Protein AF-H3SHQ4-F1 (afdb_monomer)

InterPro domains:
  IPR018540 Aspartyl-phosphate phosphatase Spo0E-like [PF09388] (24-66)
  IPR036638 Helix-loop-helix DNA-binding domain superfamily [G3DSA:4.10.280.10] (22-69)
  IPR037208 Aspartyl-phosphate phosphatase Spo0E-like superfamily [SSF140500] (24-66)

pLDDT: mean 78.0, std 22.47, range [35.19, 97.75]

Structure (mmCIF, N/CA/C/O backbone):
data_AF-H3SHQ4-F1
#
_entry.id   AF-H3SHQ4-F1
#
loop_
_atom_site.group_PDB
_atom_site.id
_atom_site.type_symbol
_atom_sit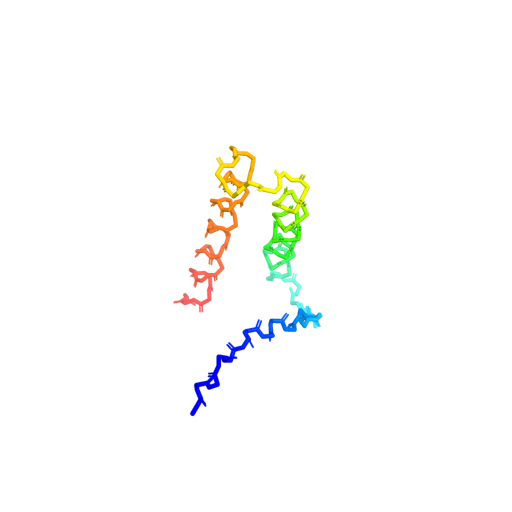e.label_atom_id
_atom_site.label_alt_id
_atom_site.label_comp_id
_atom_site.label_asym_id
_atom_site.label_entity_id
_atom_site.label_seq_id
_atom_site.pdbx_PDB_ins_code
_atom_site.Cartn_x
_atom_site.Cartn_y
_atom_site.Cartn_z
_atom_site.occupancy
_atom_site.B_iso_or_equiv
_atom_site.auth_seq_id
_atom_site.auth_comp_id
_atom_site.auth_asym_id
_atom_site.auth_atom_id
_atom_site.pdbx_PDB_model_num
ATOM 1 N N . MET A 1 1 ? 16.296 -9.114 35.169 1.00 35.19 1 MET A N 1
ATOM 2 C CA . MET A 1 1 ? 14.982 -8.508 34.862 1.00 35.19 1 MET A CA 1
ATOM 3 C C . MET A 1 1 ? 15.041 -8.038 33.416 1.00 35.19 1 MET A C 1
ATOM 5 O O . MET A 1 1 ? 15.972 -7.326 33.071 1.00 35.19 1 MET A O 1
ATOM 9 N N . ASN A 1 2 ? 14.167 -8.582 32.565 1.00 38.44 2 ASN A N 1
ATOM 10 C CA . ASN A 1 2 ? 14.244 -8.515 31.102 1.00 38.44 2 ASN A CA 1
ATOM 11 C C . ASN A 1 2 ? 14.073 -7.086 30.562 1.00 38.44 2 ASN A C 1
ATOM 13 O O . ASN A 1 2 ? 13.048 -6.455 30.800 1.00 38.44 2 ASN A O 1
ATOM 17 N N . HIS A 1 3 ? 15.059 -6.617 29.793 1.00 41.59 3 HIS A N 1
ATOM 18 C CA . HIS A 1 3 ? 14.950 -5.429 28.950 1.00 41.59 3 HIS A CA 1
ATOM 19 C C . HIS A 1 3 ? 14.167 -5.794 27.684 1.00 41.59 3 HIS A C 1
ATOM 21 O O . HIS A 1 3 ? 14.710 -6.402 26.765 1.00 41.59 3 HIS A O 1
ATOM 27 N N . GLN A 1 4 ? 12.887 -5.430 27.633 1.00 41.06 4 GLN A N 1
ATOM 28 C CA . GLN A 1 4 ? 12.138 -5.388 26.381 1.00 41.06 4 GLN A CA 1
ATOM 29 C C . GLN A 1 4 ? 12.584 -4.132 25.624 1.00 41.06 4 GLN A C 1
ATOM 31 O O . GLN A 1 4 ? 12.243 -3.008 25.990 1.00 41.06 4 GLN A O 1
ATOM 36 N N . SER A 1 5 ? 13.416 -4.316 24.601 1.00 43.31 5 SER A N 1
ATOM 37 C CA . SER A 1 5 ? 13.788 -3.254 23.672 1.00 43.31 5 SER A CA 1
ATOM 38 C C . SER A 1 5 ? 12.570 -2.892 22.825 1.00 43.31 5 SER A C 1
ATOM 40 O O . SER A 1 5 ? 12.197 -3.619 21.907 1.00 43.31 5 SER A O 1
ATOM 42 N N . VAL A 1 6 ? 11.946 -1.769 23.166 1.00 42.81 6 VAL A N 1
ATOM 43 C CA . VAL A 1 6 ? 10.983 -1.060 22.323 1.00 42.81 6 VAL A CA 1
ATOM 44 C C . VAL A 1 6 ? 11.677 -0.742 20.999 1.00 42.81 6 VAL A C 1
ATOM 46 O O . VAL A 1 6 ? 12.696 -0.051 20.993 1.00 42.81 6 VAL A O 1
ATOM 49 N N . CYS A 1 7 ? 11.151 -1.248 19.884 1.00 40.19 7 CYS A N 1
ATOM 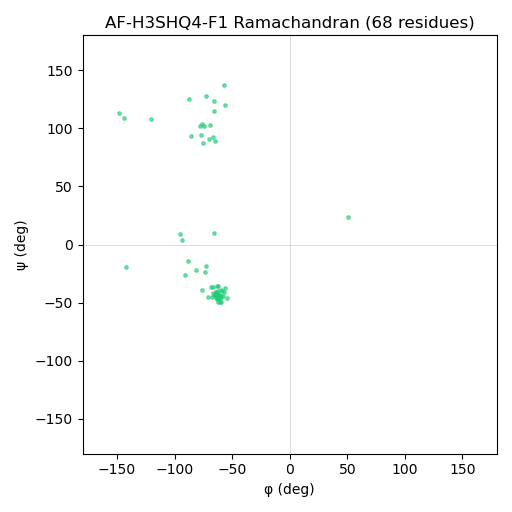50 C CA . CYS A 1 7 ? 11.568 -0.825 18.552 1.00 40.19 7 CYS A CA 1
ATOM 51 C C . CYS A 1 7 ? 11.178 0.650 18.382 1.00 40.19 7 CYS A C 1
ATOM 53 O O . CYS A 1 7 ? 10.070 0.961 17.955 1.00 40.19 7 CYS A O 1
ATOM 55 N N . LYS A 1 8 ? 12.068 1.570 18.766 1.00 42.12 8 LYS A N 1
ATOM 56 C CA . LYS A 1 8 ? 11.978 2.972 18.355 1.00 42.12 8 LYS A CA 1
ATOM 57 C C . LYS A 1 8 ? 12.306 3.023 16.867 1.00 42.12 8 LYS A C 1
ATOM 59 O O . LYS A 1 8 ? 13.468 3.078 16.481 1.00 42.12 8 LYS A O 1
ATOM 64 N N . GLY A 1 9 ? 11.273 2.900 16.041 1.00 44.72 9 GLY A N 1
ATOM 65 C CA . GLY A 1 9 ? 11.350 3.253 14.634 1.00 44.72 9 GLY A CA 1
ATOM 66 C C . GLY A 1 9 ? 11.315 4.768 14.528 1.00 44.72 9 GLY A C 1
ATOM 67 O O . GLY A 1 9 ? 10.239 5.347 14.421 1.00 44.72 9 GLY A O 1
ATOM 68 N N . ASP A 1 10 ? 12.476 5.411 14.612 1.00 39.69 10 ASP A N 1
ATOM 69 C CA . ASP A 1 10 ? 12.580 6.819 14.252 1.00 39.69 10 ASP A CA 1
ATOM 70 C C . ASP A 1 10 ? 12.316 6.924 12.738 1.00 39.69 10 ASP A C 1
ATOM 72 O O . ASP A 1 10 ? 13.056 6.371 11.922 1.00 39.69 10 ASP A O 1
ATOM 76 N N . LEU A 1 11 ? 11.217 7.585 12.358 1.00 52.25 11 LEU A N 1
ATOM 77 C CA . LEU A 1 11 ? 10.896 7.922 10.969 1.00 52.25 11 LEU A CA 1
ATOM 78 C C . LEU A 1 11 ? 11.929 8.944 10.473 1.00 52.25 11 LEU A C 1
ATOM 80 O O . LEU A 1 11 ? 11.781 10.146 10.685 1.00 52.25 11 LEU A O 1
ATOM 84 N N . ILE A 1 12 ? 13.007 8.467 9.852 1.00 51.69 12 ILE A N 1
ATOM 85 C CA . ILE A 1 12 ? 14.018 9.335 9.238 1.00 51.69 12 ILE A CA 1
ATOM 86 C C . ILE A 1 12 ? 13.429 9.948 7.954 1.00 51.69 12 ILE A C 1
ATOM 88 O O . ILE A 1 12 ? 12.982 9.195 7.086 1.00 51.69 12 ILE A O 1
ATOM 92 N N . PRO A 1 13 ? 13.470 11.282 7.767 1.00 46.94 13 PRO A N 1
ATOM 93 C CA . PRO A 1 13 ? 13.156 11.900 6.486 1.00 46.94 13 PRO A CA 1
ATOM 94 C C . PRO A 1 13 ? 14.329 11.656 5.529 1.00 46.94 13 PRO A C 1
ATOM 96 O O . PRO A 1 13 ? 15.369 12.308 5.625 1.00 46.94 13 PRO A O 1
ATOM 99 N N . PHE A 1 14 ? 14.191 10.699 4.613 1.00 52.62 14 PHE A N 1
ATOM 100 C CA . PHE A 1 14 ? 15.183 10.482 3.562 1.00 52.62 14 PHE A CA 1
ATOM 101 C C . PHE A 1 14 ? 14.890 11.398 2.372 1.00 52.62 14 PHE A C 1
ATOM 103 O O . PHE A 1 14 ? 14.135 11.062 1.466 1.00 52.62 14 PHE A O 1
ATOM 110 N N . THR A 1 15 ? 15.519 12.573 2.349 1.00 56.19 15 THR A N 1
ATOM 111 C CA . THR A 1 15 ? 15.612 13.379 1.127 1.00 56.19 15 THR A CA 1
ATOM 112 C C . THR A 1 15 ? 16.685 12.766 0.225 1.00 56.19 15 THR A C 1
ATOM 114 O O . THR A 1 15 ? 17.872 13.048 0.399 1.00 56.19 15 THR A O 1
ATOM 117 N N . TYR A 1 16 ? 16.296 11.899 -0.713 1.00 49.22 16 TYR A N 1
ATOM 118 C CA . TYR A 1 16 ? 17.223 11.309 -1.683 1.00 49.22 16 TYR A CA 1
ATOM 119 C C . TYR A 1 16 ? 16.790 11.649 -3.114 1.00 49.22 16 TYR A C 1
ATOM 121 O O . TYR A 1 16 ? 15.785 11.145 -3.607 1.00 49.22 16 TYR A O 1
ATOM 129 N N . SER A 1 17 ? 17.540 12.532 -3.780 1.00 57.69 17 SER A N 1
ATOM 130 C CA . SER A 1 17 ? 17.291 12.936 -5.168 1.00 57.69 17 SER A CA 1
ATOM 131 C C . SER A 1 17 ? 17.981 11.989 -6.153 1.00 57.69 17 SER A C 1
ATOM 133 O O . SER A 1 17 ? 19.204 11.846 -6.115 1.00 57.69 17 SER A O 1
ATOM 135 N N . TYR A 1 18 ? 17.228 11.410 -7.090 1.00 49.50 1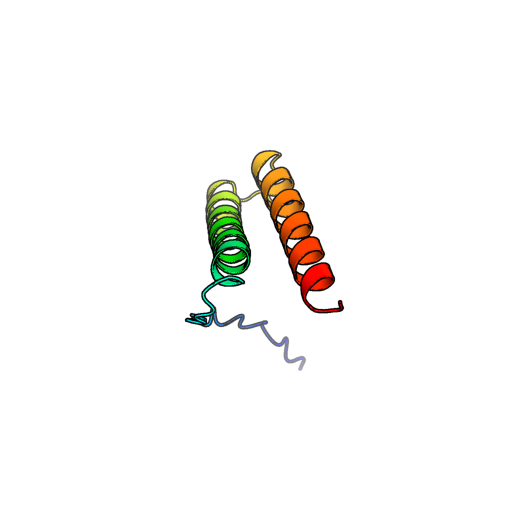8 TYR A N 1
ATOM 136 C CA . TYR A 1 18 ? 17.786 10.796 -8.298 1.00 49.50 18 TYR A CA 1
ATOM 137 C C . TYR A 1 18 ? 16.784 10.951 -9.444 1.00 49.50 18 TYR A C 1
ATOM 139 O O . TYR A 1 18 ? 15.719 10.348 -9.417 1.00 49.50 18 TYR A O 1
ATOM 147 N N . GLU A 1 19 ? 17.104 11.733 -10.473 1.00 56.72 19 GLU A N 1
ATOM 148 C CA . GLU A 1 19 ? 16.149 12.260 -11.474 1.00 56.72 19 GLU A CA 1
ATOM 149 C C . GLU A 1 19 ? 15.470 11.220 -12.404 1.00 56.72 19 GLU A C 1
ATOM 151 O O . GLU A 1 19 ? 14.769 11.578 -13.345 1.00 56.72 19 GLU A O 1
ATOM 156 N N . LYS A 1 20 ? 15.613 9.913 -12.147 1.00 49.97 20 LYS A N 1
ATOM 157 C CA . LYS A 1 20 ? 14.841 8.857 -12.840 1.00 49.97 20 LYS A CA 1
ATOM 158 C C . LYS A 1 20 ? 14.412 7.680 -11.954 1.00 49.97 20 LYS A C 1
ATOM 160 O O . LYS A 1 20 ? 13.469 6.974 -12.299 1.00 49.97 20 LYS A O 1
ATOM 165 N N . ALA A 1 21 ? 15.066 7.488 -10.805 1.00 52.28 21 ALA A N 1
ATOM 166 C CA . ALA A 1 21 ? 14.599 6.609 -9.728 1.00 52.28 21 ALA A 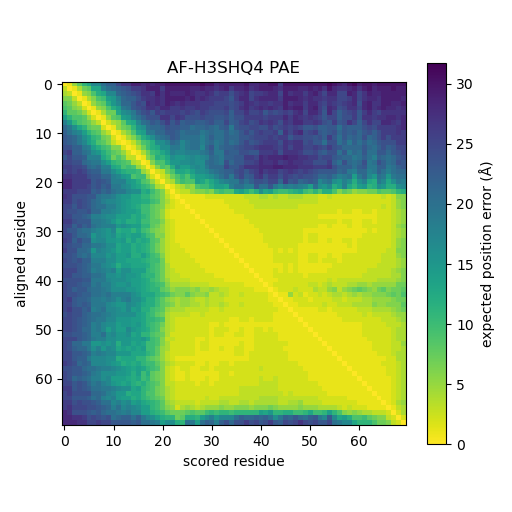CA 1
ATOM 167 C C . ALA A 1 21 ? 13.679 7.344 -8.731 1.00 52.28 21 ALA A C 1
ATOM 169 O O . ALA A 1 21 ? 12.962 6.691 -7.976 1.00 52.28 21 ALA A O 1
ATOM 170 N N . GLY A 1 22 ? 13.654 8.681 -8.789 1.00 59.22 22 GLY A N 1
ATOM 171 C CA . GLY A 1 22 ? 12.837 9.561 -7.959 1.00 59.22 22 GLY A CA 1
ATOM 172 C C . GLY A 1 22 ? 11.365 9.196 -8.037 1.00 59.22 22 GLY A C 1
ATOM 173 O O . GLY A 1 22 ? 10.765 8.963 -7.004 1.00 59.22 22 GLY A O 1
ATOM 174 N N . CYS A 1 23 ? 10.821 8.957 -9.236 1.00 78.88 23 CYS A N 1
ATOM 175 C CA . CYS A 1 23 ? 9.396 8.649 -9.370 1.00 78.88 23 CYS A CA 1
ATOM 176 C C . CYS A 1 23 ? 8.969 7.362 -8.642 1.00 78.88 23 CYS A C 1
ATOM 178 O O . CYS A 1 23 ? 7.900 7.337 -8.048 1.00 78.88 23 CYS A O 1
ATOM 180 N N . LEU A 1 24 ? 9.766 6.282 -8.678 1.00 87.12 24 LEU A N 1
ATOM 181 C CA . LEU A 1 24 ? 9.370 5.034 -8.006 1.00 87.12 24 LEU A CA 1
ATOM 182 C C . LEU A 1 24 ? 9.568 5.130 -6.491 1.00 87.12 24 LEU A C 1
ATOM 184 O O . LEU A 1 24 ? 8.718 4.656 -5.746 1.00 87.12 24 LEU A O 1
ATOM 188 N N . ILE A 1 25 ? 10.654 5.765 -6.046 1.00 89.69 25 ILE A N 1
ATOM 189 C CA . ILE A 1 25 ? 10.892 6.015 -4.621 1.00 89.69 25 ILE A CA 1
ATOM 190 C C . ILE A 1 25 ? 9.792 6.926 -4.064 1.00 89.69 25 ILE A C 1
ATOM 192 O O . ILE A 1 25 ? 9.185 6.589 -3.060 1.00 89.69 25 ILE A O 1
ATOM 196 N N . GLU A 1 26 ? 9.449 8.018 -4.746 1.00 90.38 26 GLU A N 1
ATOM 197 C CA . GLU A 1 26 ? 8.357 8.921 -4.359 1.00 90.38 26 GLU A CA 1
ATOM 198 C C . GLU A 1 26 ? 7.010 8.195 -4.275 1.00 90.38 26 GLU A C 1
ATOM 200 O O . GLU A 1 26 ? 6.246 8.430 -3.338 1.00 90.38 26 GLU A O 1
ATOM 205 N N . ILE A 1 27 ? 6.721 7.282 -5.210 1.00 91.94 27 ILE A N 1
ATOM 206 C CA . ILE A 1 27 ? 5.511 6.449 -5.168 1.00 91.94 27 ILE A CA 1
ATOM 207 C C . ILE A 1 27 ? 5.531 5.511 -3.954 1.00 91.94 27 ILE A C 1
ATOM 209 O O . ILE A 1 27 ? 4.509 5.386 -3.278 1.00 91.94 27 ILE A O 1
ATOM 213 N N . ILE A 1 28 ? 6.666 4.868 -3.659 1.00 95.00 28 ILE A N 1
ATOM 214 C CA . ILE A 1 28 ? 6.833 4.004 -2.478 1.00 95.00 28 ILE A CA 1
ATOM 215 C C . ILE A 1 28 ? 6.602 4.813 -1.203 1.00 95.00 28 ILE A C 1
ATOM 217 O O . ILE A 1 28 ? 5.801 4.414 -0.362 1.00 95.00 28 ILE A O 1
ATOM 221 N N . GLU A 1 29 ? 7.248 5.969 -1.085 1.00 94.31 29 GLU A N 1
ATOM 222 C CA . GLU A 1 29 ? 7.169 6.828 0.094 1.00 94.31 29 GLU A CA 1
ATOM 223 C C . GLU A 1 29 ? 5.755 7.381 0.299 1.00 94.31 29 GLU A C 1
ATOM 225 O O . GLU A 1 29 ? 5.221 7.313 1.406 1.00 94.31 29 GLU A O 1
ATOM 230 N N . SER A 1 30 ? 5.108 7.843 -0.774 1.00 94.62 30 SER A N 1
ATOM 231 C CA . SER A 1 30 ? 3.726 8.336 -0.722 1.00 94.62 30 SER A CA 1
ATOM 232 C C . SER A 1 30 ? 2.748 7.220 -0.347 1.00 94.62 30 SER A C 1
ATOM 234 O O . SER A 1 30 ? 1.900 7.411 0.519 1.00 94.62 30 SER A O 1
ATOM 23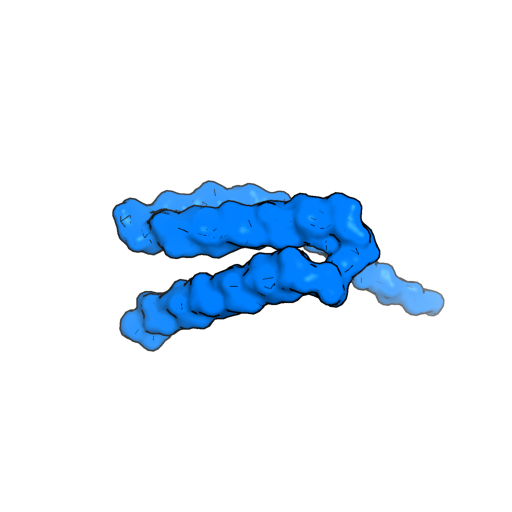6 N N . THR A 1 31 ? 2.903 6.027 -0.937 1.00 95.38 31 THR A N 1
ATOM 237 C CA . THR A 1 31 ? 2.048 4.865 -0.627 1.00 95.38 31 THR A CA 1
ATOM 238 C C . THR A 1 31 ? 2.272 4.380 0.808 1.00 95.38 31 THR A C 1
ATOM 240 O O . THR A 1 31 ? 1.321 3.984 1.478 1.00 95.38 31 THR A O 1
ATOM 243 N N . ARG A 1 32 ? 3.514 4.432 1.316 1.00 97.44 32 ARG A N 1
ATOM 244 C CA . ARG A 1 32 ? 3.821 4.106 2.716 1.00 97.44 32 ARG A CA 1
ATOM 245 C C . ARG A 1 32 ? 3.125 5.076 3.666 1.00 97.44 32 ARG A C 1
ATOM 247 O O . ARG A 1 32 ? 2.542 4.635 4.651 1.00 97.44 32 ARG A O 1
ATOM 254 N N . GLN A 1 33 ? 3.198 6.374 3.379 1.00 97.06 33 GLN A N 1
ATOM 255 C CA . GLN A 1 33 ? 2.571 7.399 4.206 1.00 97.06 33 GLN A CA 1
ATOM 256 C C . GLN A 1 33 ? 1.044 7.236 4.228 1.00 97.06 33 GLN A C 1
ATOM 258 O O . GLN A 1 33 ? 0.458 7.187 5.308 1.00 97.06 33 GLN A O 1
ATOM 263 N N . GLU A 1 34 ? 0.424 7.032 3.063 1.00 96.62 34 GLU A N 1
ATOM 264 C CA . GLU A 1 34 ? -1.014 6.751 2.939 1.00 96.62 34 GLU A CA 1
ATOM 265 C C . GLU A 1 34 ? -1.419 5.490 3.724 1.00 96.62 34 GLU A C 1
ATOM 267 O O . GLU A 1 34 ? -2.402 5.503 4.463 1.00 96.62 34 GLU A O 1
ATOM 272 N N . LEU A 1 35 ? -0.635 4.409 3.635 1.00 97.00 35 LEU A N 1
ATOM 273 C CA . LEU A 1 35 ? -0.881 3.181 4.396 1.00 97.00 35 LEU A CA 1
ATOM 274 C C . LEU A 1 35 ? -0.860 3.425 5.910 1.00 97.00 35 LEU A C 1
ATOM 276 O O . LEU A 1 35 ? -1.724 2.909 6.615 1.00 97.00 35 LEU A O 1
ATOM 280 N N . ILE A 1 36 ? 0.112 4.193 6.410 1.00 96.00 36 ILE A N 1
ATOM 281 C CA . ILE A 1 36 ? 0.220 4.519 7.840 1.00 96.00 36 ILE A CA 1
ATOM 282 C C . ILE A 1 36 ? -0.996 5.329 8.293 1.00 96.00 36 ILE A C 1
ATOM 284 O O . ILE A 1 36 ? -1.582 5.021 9.333 1.00 96.00 36 ILE A O 1
ATOM 288 N N . GLU A 1 37 ? -1.387 6.339 7.519 1.00 96.56 37 GLU A N 1
ATOM 289 C CA . GLU A 1 37 ? -2.533 7.196 7.830 1.00 96.56 37 GLU A CA 1
ATOM 290 C C . GLU A 1 37 ? -3.832 6.389 7.870 1.00 96.56 37 GLU A C 1
ATOM 292 O O . GLU A 1 37 ? -4.537 6.425 8.879 1.00 96.56 37 GLU A O 1
ATOM 297 N N . VAL A 1 38 ? -4.098 5.572 6.846 1.00 96.56 38 VAL A N 1
ATOM 298 C CA . VAL A 1 38 ? -5.310 4.743 6.784 1.00 96.56 38 VAL A CA 1
ATOM 299 C C . VAL A 1 38 ? -5.301 3.662 7.865 1.00 96.56 38 VAL A C 1
ATOM 301 O O . VAL A 1 38 ? -6.318 3.446 8.516 1.00 96.56 38 VAL A O 1
ATOM 304 N N . ALA A 1 39 ? -4.171 2.996 8.117 1.00 95.44 39 ALA A N 1
ATOM 305 C CA . ALA A 1 39 ? -4.081 1.997 9.184 1.00 95.44 39 ALA A CA 1
ATOM 306 C C . ALA A 1 39 ? -4.326 2.609 10.571 1.00 95.44 39 ALA A C 1
ATOM 308 O O . ALA A 1 39 ? -4.953 1.971 11.419 1.00 95.44 39 ALA A O 1
ATOM 309 N N . THR A 1 40 ? -3.866 3.845 10.783 1.00 96.19 40 THR A N 1
ATOM 310 C CA . THR A 1 40 ? -4.106 4.598 12.020 1.00 96.19 40 THR A CA 1
ATOM 311 C C . THR A 1 40 ? -5.568 5.024 12.127 1.00 96.19 40 THR A C 1
ATOM 313 O O . THR A 1 40 ? -6.169 4.839 13.177 1.00 96.19 40 THR A O 1
ATOM 316 N N . GLU A 1 41 ? -6.165 5.538 11.048 1.00 96.62 41 GLU A N 1
ATOM 317 C CA . GLU A 1 41 ? -7.574 5.956 11.022 1.00 96.62 41 GLU A CA 1
ATOM 318 C C . GLU A 1 41 ? -8.533 4.777 11.242 1.00 96.62 41 GLU A C 1
ATOM 320 O O . GLU A 1 41 ? -9.536 4.907 11.941 1.00 96.62 41 GLU A O 1
ATOM 325 N N . LYS A 1 42 ? -8.243 3.619 10.639 1.00 92.94 42 LYS A N 1
ATOM 326 C CA . LYS A 1 42 ? -9.099 2.429 10.730 1.00 92.94 42 LYS A CA 1
ATOM 327 C C . LYS A 1 42 ? -8.901 1.636 12.017 1.00 92.94 42 LYS A C 1
ATOM 329 O O . LYS A 1 42 ? -9.765 0.825 12.340 1.00 92.94 42 LYS A O 1
ATOM 334 N N . GLU A 1 43 ? -7.755 1.790 12.682 1.00 94.81 43 GLU A N 1
ATOM 335 C CA . GLU A 1 43 ? -7.315 0.960 13.817 1.00 94.81 43 GLU A CA 1
ATOM 336 C C . GLU A 1 43 ? -7.393 -0.561 13.536 1.00 94.81 43 GLU A C 1
ATOM 338 O O . GLU A 1 43 ? -7.482 -1.388 14.443 1.00 94.81 43 GLU A O 1
ATOM 343 N N . CYS A 1 44 ? -7.363 -0.956 12.258 1.00 92.31 44 CYS A N 1
ATOM 344 C CA . CYS A 1 44 ? -7.604 -2.323 11.813 1.00 92.31 44 CYS A CA 1
ATOM 345 C C . CYS A 1 44 ? -6.702 -2.664 10.625 1.00 92.31 44 CYS A C 1
ATOM 347 O O . CYS A 1 44 ? -6.912 -2.203 9.506 1.00 92.31 44 CYS A O 1
ATOM 349 N N . LEU A 1 45 ? -5.707 -3.520 10.858 1.00 92.00 45 LEU A N 1
ATOM 350 C CA . LEU A 1 45 ? -4.750 -3.922 9.820 1.00 92.00 45 LEU A CA 1
ATOM 351 C C . LEU A 1 45 ? -5.345 -4.876 8.777 1.00 92.00 45 LEU A C 1
ATOM 353 O O . LEU A 1 45 ? -4.785 -5.038 7.697 1.00 92.00 45 LEU A O 1
ATOM 357 N N . THR A 1 46 ? -6.470 -5.513 9.100 1.00 95.12 46 THR A N 1
ATOM 358 C CA . THR A 1 46 ? -7.199 -6.404 8.189 1.00 95.12 46 THR A CA 1
ATOM 359 C C . THR A 1 46 ? -8.308 -5.687 7.426 1.00 95.12 46 THR A C 1
ATOM 361 O O . THR A 1 46 ? -9.054 -6.343 6.701 1.00 95.12 46 THR A O 1
ATOM 364 N N . ASP A 1 47 ? -8.452 -4.368 7.596 1.00 97.50 47 ASP A N 1
ATOM 365 C CA . ASP A 1 47 ? -9.343 -3.569 6.758 1.00 97.50 47 ASP A CA 1
ATOM 366 C C . ASP A 1 47 ? -8.944 -3.730 5.286 1.00 97.50 47 ASP A C 1
ATOM 368 O O . ASP A 1 47 ? -7.758 -3.722 4.944 1.00 97.50 47 ASP A O 1
ATOM 372 N N . GLU A 1 48 ? -9.930 -3.884 4.402 1.00 97.25 48 GLU A N 1
ATOM 373 C CA . GLU A 1 48 ? -9.677 -4.140 2.981 1.00 97.25 48 GLU A CA 1
ATOM 374 C C . GLU A 1 48 ? -8.798 -3.046 2.354 1.00 97.25 48 GLU A C 1
ATOM 376 O O . GLU A 1 48 ? -7.922 -3.339 1.537 1.00 97.25 48 GLU A O 1
ATOM 381 N N . THR A 1 49 ? -8.995 -1.793 2.761 1.00 96.50 49 THR A N 1
ATOM 382 C CA . THR A 1 49 ? -8.243 -0.641 2.253 1.00 96.50 49 THR A CA 1
ATOM 383 C C . THR A 1 49 ? -6.783 -0.719 2.683 1.00 96.50 49 THR A C 1
ATOM 385 O O . THR A 1 49 ? -5.887 -0.544 1.856 1.00 96.50 49 THR A O 1
ATOM 388 N N . VAL A 1 50 ? -6.542 -1.050 3.955 1.00 97.12 50 VAL A N 1
ATOM 389 C CA . VAL A 1 50 ? -5.194 -1.220 4.520 1.00 97.12 50 VAL A CA 1
ATOM 390 C C . VAL A 1 50 ? -4.472 -2.380 3.834 1.00 97.12 50 VAL A C 1
ATOM 392 O O . VAL A 1 50 ? -3.329 -2.230 3.399 1.00 97.12 50 VAL A O 1
ATOM 395 N N . VAL A 1 51 ? -5.155 -3.513 3.643 1.00 97.69 51 VAL A N 1
ATOM 396 C CA . VAL A 1 51 ? -4.594 -4.686 2.953 1.00 97.69 51 VAL A CA 1
ATOM 397 C C . VAL A 1 51 ? -4.248 -4.360 1.499 1.00 97.69 51 VAL A C 1
ATOM 399 O O . VAL A 1 51 ? -3.153 -4.692 1.041 1.00 97.69 51 VAL A O 1
ATOM 402 N N . ARG A 1 52 ? -5.136 -3.673 0.769 1.00 97.75 52 ARG A N 1
ATOM 403 C CA . ARG A 1 52 ? -4.881 -3.263 -0.622 1.00 97.75 52 ARG A CA 1
ATOM 404 C C . ARG A 1 52 ? -3.689 -2.312 -0.731 1.00 97.75 52 ARG A C 1
ATOM 406 O O . ARG A 1 52 ? -2.862 -2.489 -1.626 1.00 97.75 52 ARG A O 1
ATOM 413 N N . LEU A 1 53 ? -3.582 -1.330 0.166 1.00 97.25 53 LEU A N 1
ATOM 414 C CA . LEU A 1 53 ? -2.446 -0.404 0.203 1.00 97.25 53 LEU A CA 1
ATOM 415 C C . LEU A 1 53 ? -1.133 -1.131 0.519 1.00 97.25 53 LEU A C 1
ATOM 417 O O . LEU A 1 53 ? -0.133 -0.885 -0.155 1.00 97.25 53 LEU A O 1
ATOM 421 N N . SER A 1 54 ? -1.148 -2.084 1.456 1.00 96.94 54 SER A N 1
ATOM 422 C CA . SER A 1 54 ? 0.015 -2.927 1.765 1.00 96.94 54 SER A CA 1
ATOM 423 C C . SER A 1 54 ? 0.481 -3.722 0.543 1.00 96.94 54 SER A C 1
ATOM 425 O O . SER A 1 54 ? 1.650 -3.663 0.178 1.00 96.94 54 SER A O 1
ATOM 427 N N . GLN A 1 55 ? -0.435 -4.401 -0.152 1.00 97.69 55 GLN A N 1
ATOM 428 C CA . GLN A 1 55 ? -0.104 -5.188 -1.350 1.00 97.69 55 GLN A CA 1
ATOM 429 C C . GLN A 1 55 ? 0.431 -4.316 -2.498 1.00 97.69 55 GLN A C 1
ATOM 431 O O . GLN A 1 55 ? 1.316 -4.721 -3.260 1.00 97.69 55 GLN A O 1
ATOM 436 N N . LYS A 1 56 ? -0.103 -3.098 -2.632 1.00 96.31 56 LYS A N 1
ATOM 437 C CA . LYS A 1 56 ? 0.371 -2.121 -3.614 1.00 96.31 56 LYS A CA 1
ATOM 438 C C . LYS A 1 56 ? 1.797 -1.664 -3.291 1.00 96.31 56 LYS A C 1
ATOM 440 O O . LYS A 1 56 ? 2.631 -1.619 -4.194 1.00 96.31 56 LYS A O 1
ATOM 445 N N . LEU A 1 57 ? 2.088 -1.390 -2.019 1.00 96.94 57 LEU A N 1
ATOM 446 C CA . LEU A 1 57 ? 3.434 -1.053 -1.555 1.00 96.94 57 LEU A CA 1
ATOM 447 C C . LEU A 1 57 ? 4.426 -2.194 -1.830 1.00 96.94 57 LEU A C 1
ATOM 449 O O . LEU A 1 57 ? 5.488 -1.941 -2.399 1.00 96.94 57 LEU A O 1
ATOM 453 N N . ASP A 1 58 ? 4.051 -3.441 -1.529 1.00 97.19 58 ASP A N 1
ATOM 454 C CA . ASP A 1 58 ? 4.877 -4.626 -1.806 1.00 97.19 58 ASP A CA 1
ATOM 455 C C . ASP A 1 58 ? 5.234 -4.739 -3.294 1.00 97.19 58 ASP A C 1
ATOM 457 O O . ASP A 1 58 ? 6.379 -5.017 -3.653 1.00 97.19 58 ASP A O 1
ATOM 461 N N . THR A 1 59 ? 4.274 -4.452 -4.179 1.00 95.56 59 THR A N 1
ATOM 462 C CA . THR A 1 59 ? 4.500 -4.456 -5.633 1.00 95.56 59 THR A CA 1
ATOM 463 C C . THR A 1 59 ? 5.577 -3.446 -6.032 1.00 95.56 59 THR A C 1
ATOM 465 O O . THR A 1 59 ? 6.496 -3.781 -6.784 1.00 95.56 59 THR A O 1
ATOM 468 N N . TYR A 1 60 ? 5.512 -2.220 -5.507 1.00 93.56 60 TYR A N 1
ATOM 469 C CA . TYR A 1 60 ? 6.503 -1.191 -5.818 1.00 93.56 60 TYR A CA 1
ATOM 470 C C . TYR A 1 60 ? 7.883 -1.497 -5.235 1.00 93.56 60 TYR A C 1
ATOM 472 O O . TYR A 1 60 ? 8.890 -1.251 -5.902 1.00 93.56 60 TYR A O 1
ATOM 480 N N . LEU A 1 61 ? 7.945 -2.082 -4.038 1.00 94.06 61 LEU A N 1
ATOM 481 C CA . LEU A 1 61 ? 9.201 -2.531 -3.436 1.00 94.06 61 LEU A CA 1
ATOM 482 C C . LEU A 1 61 ? 9.866 -3.627 -4.279 1.00 94.06 61 LEU A C 1
ATOM 484 O O . LEU A 1 61 ? 11.064 -3.544 -4.559 1.00 94.06 61 LEU A O 1
ATOM 488 N N . LEU A 1 62 ? 9.090 -4.607 -4.757 1.00 93.88 62 LEU A N 1
ATOM 489 C CA . LEU A 1 62 ? 9.589 -5.651 -5.657 1.00 93.88 62 LEU A CA 1
ATOM 490 C C . LEU A 1 62 ? 10.088 -5.068 -6.982 1.00 93.88 62 LEU A C 1
ATOM 492 O O . LEU A 1 62 ? 11.150 -5.459 -7.474 1.00 93.88 62 LEU A O 1
ATOM 496 N N . GLU A 1 63 ? 9.364 -4.108 -7.561 1.00 90.69 63 GLU A N 1
ATOM 497 C CA . GLU A 1 63 ? 9.827 -3.407 -8.758 1.00 90.69 63 GLU A CA 1
ATOM 498 C C . GLU A 1 63 ? 11.135 -2.650 -8.522 1.00 90.69 63 GLU A C 1
ATOM 500 O O . GLU A 1 63 ? 12.027 -2.695 -9.374 1.00 90.69 63 GLU A O 1
ATOM 505 N N . PHE A 1 64 ? 11.256 -1.963 -7.388 1.00 89.81 64 PHE A N 1
ATOM 506 C CA . PHE A 1 64 ? 12.455 -1.218 -7.027 1.00 8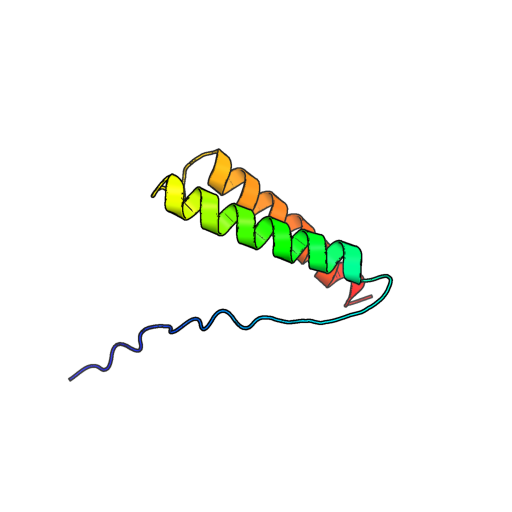9.81 64 PHE A CA 1
ATOM 507 C C . PHE A 1 64 ? 13.653 -2.152 -6.854 1.00 89.81 64 PHE A C 1
ATOM 509 O O . PHE A 1 64 ? 14.718 -1.907 -7.427 1.00 89.81 64 PHE A O 1
ATOM 516 N N . GLN A 1 65 ? 13.462 -3.269 -6.150 1.00 88.06 65 GLN A N 1
ATOM 517 C CA . GLN A 1 65 ? 14.485 -4.298 -5.992 1.00 88.06 65 GLN A CA 1
ATOM 518 C C . GLN A 1 65 ? 14.903 -4.882 -7.346 1.00 88.06 65 GLN A C 1
ATOM 520 O O . GLN A 1 65 ? 16.096 -4.984 -7.627 1.00 88.06 65 GLN A O 1
ATOM 525 N N . ARG A 1 66 ? 13.944 -5.188 -8.230 1.00 88.62 66 ARG A N 1
ATOM 526 C CA . ARG A 1 66 ? 14.231 -5.692 -9.582 1.00 88.62 66 ARG A CA 1
ATOM 527 C C . ARG A 1 66 ? 15.067 -4.710 -10.405 1.00 88.62 66 ARG A C 1
ATOM 529 O O . ARG A 1 66 ? 15.938 -5.144 -11.147 1.00 88.62 66 ARG A O 1
ATOM 536 N N . ARG A 1 67 ? 14.801 -3.404 -10.290 1.00 85.69 67 ARG A N 1
ATOM 537 C CA . ARG A 1 67 ? 15.574 -2.350 -10.976 1.00 85.69 67 ARG A CA 1
ATOM 538 C C . ARG A 1 67 ? 16.958 -2.128 -10.357 1.00 85.69 67 ARG A C 1
ATOM 540 O O . ARG A 1 67 ? 17.831 -1.626 -11.049 1.00 85.69 67 ARG A O 1
ATOM 547 N N . SER A 1 68 ? 17.138 -2.476 -9.0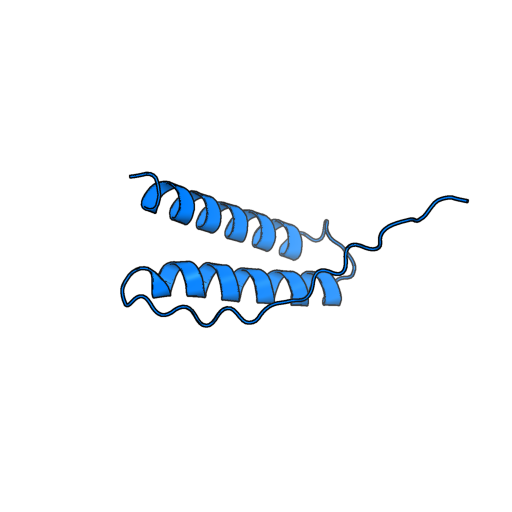83 1.00 75.50 68 SER A N 1
ATOM 548 C CA . SER A 1 68 ? 18.393 -2.281 -8.341 1.00 75.50 68 SER A CA 1
ATO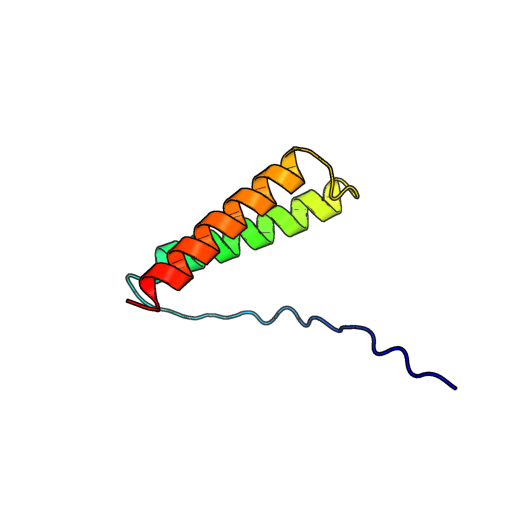M 549 C C . SER A 1 68 ? 19.342 -3.482 -8.423 1.00 75.50 68 SER A C 1
ATOM 551 O O . SER A 1 68 ? 20.548 -3.316 -8.282 1.00 75.50 68 SER A O 1
ATOM 553 N N . CYS A 1 69 ? 18.813 -4.691 -8.636 1.00 58.72 69 CYS A N 1
ATOM 554 C CA . CYS A 1 69 ? 19.588 -5.929 -8.798 1.00 58.72 69 CYS A CA 1
ATOM 555 C C . CYS A 1 69 ? 19.872 -6.300 -10.270 1.00 58.72 69 CYS A C 1
ATOM 557 O O . CYS A 1 69 ? 20.310 -7.423 -10.523 1.00 58.72 69 CYS A O 1
ATOM 559 N N . GLY A 1 70 ? 19.577 -5.407 -11.221 1.00 46.41 70 GLY A N 1
ATOM 560 C CA . GLY A 1 70 ? 19.771 -5.602 -12.664 1.00 46.41 70 GLY A CA 1
ATOM 561 C C . GLY A 1 70 ? 20.980 -4.867 -13.216 1.00 46.41 70 GLY A C 1
ATOM 562 O O . GLY A 1 70 ? 21.281 -3.770 -12.700 1.00 46.41 70 GLY A O 1
#

Mean predicted aligned error: 11.43 Å

Sequence (70 aa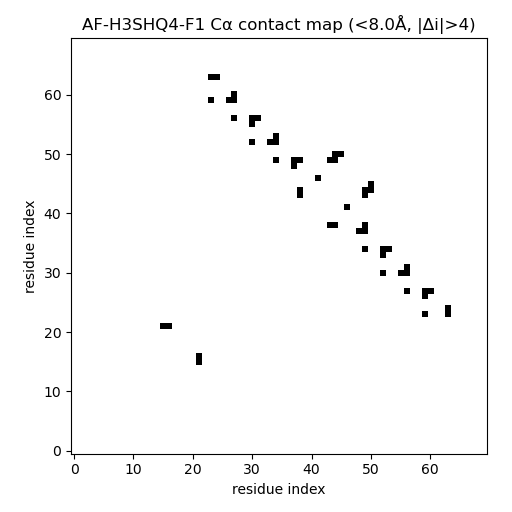):
MNHQSVCKGDLIPFTYSYEKAGCLIEIIESTRQELIEVATEKECLTDETVVRLSQKLDTYLLEFQRRSCG

Radius of gyration: 15.16 Å; Cα contacts (8 Å, |Δi|>4): 27; chains: 1; bounding box: 29×22×48 Å

Secondary structure (DSSP, 8-state):
------------------TTTHHHHHHHHHHHHHHHHHHHHH--TTSHHHHHHHHHHHHHHHHHHHHH--

Organism: NCBI:txid1131935

Foldseek 3Di:
DDDPDDPPPDPDPDPDDDPPCCVLVVVLVVLVVVLVVVCVVVVDCPPPVNVVSVVVSVVSVVVSVVVVVD

Solvent-accessible surface area (backbone atoms only — not comparable to full-atom values): 4357 Å² total; per-residue (Å²): 134,86,82,80,79,75,84,79,77,76,84,73,86,80,89,72,90,41,102,77,60,35,65,60,52,51,50,43,53,52,43,49,52,50,35,52,51,49,29,61,76,63,75,34,75,81,38,69,67,34,43,51,39,51,56,52,40,52,52,49,51,51,52,50,49,55,65,69,78,102

Nearest PDB structures (foldseek):
  6skf-assembly1_BZ  TM=8.388E-01  e=8.438E+00  Thermococcus kodakarensis